Protein AF-A0A353D828-F1 (afdb_monomer_lite)

Radius of gyration: 22.11 Å; chains: 1; bounding box: 54×34×63 Å

Structure (mmCIF, N/CA/C/O backbone):
data_AF-A0A353D828-F1
#
_entry.id   AF-A0A353D828-F1
#
loop_
_atom_site.group_PDB
_atom_site.id
_atom_site.type_symbol
_atom_site.label_atom_id
_atom_site.label_alt_id
_atom_site.label_comp_id
_atom_site.label_asym_id
_atom_site.label_entity_id
_atom_site.label_seq_id
_atom_site.pdbx_PDB_ins_co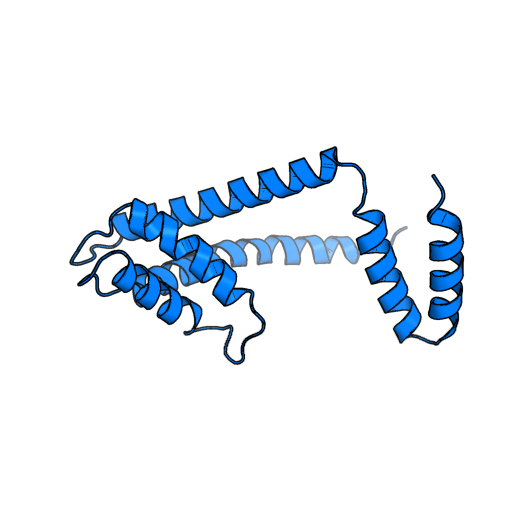de
_atom_site.Cartn_x
_atom_site.Cartn_y
_atom_site.Cartn_z
_atom_site.occupancy
_atom_site.B_iso_or_equiv
_atom_site.auth_seq_id
_atom_site.auth_comp_id
_atom_site.auth_asym_id
_atom_site.auth_atom_id
_atom_site.pdbx_PDB_model_num
ATOM 1 N N . CYS A 1 1 ? 0.506 -10.696 39.641 1.00 43.28 1 CYS A N 1
ATOM 2 C CA . CYS A 1 1 ? -0.553 -9.824 40.198 1.00 43.28 1 CYS A CA 1
ATOM 3 C C . CYS A 1 1 ? -0.012 -8.781 41.194 1.00 43.28 1 CYS A C 1
ATOM 5 O O . CYS A 1 1 ? -0.489 -8.739 42.314 1.00 43.28 1 CYS A O 1
ATOM 7 N N . LEU A 1 2 ? 0.942 -7.915 40.808 1.00 37.75 2 LEU A N 1
ATOM 8 C CA . LEU A 1 2 ? 1.528 -6.894 41.712 1.00 37.75 2 LEU A CA 1
ATOM 9 C C . LEU A 1 2 ? 1.714 -5.493 41.073 1.00 37.75 2 LEU A C 1
ATOM 11 O O . LEU A 1 2 ? 2.305 -4.613 41.682 1.00 37.75 2 LEU A O 1
ATOM 15 N N . GLY A 1 3 ? 1.195 -5.251 39.861 1.00 48.97 3 GLY A N 1
ATOM 16 C CA . GLY A 1 3 ? 1.378 -3.975 39.137 1.00 48.97 3 GLY A CA 1
ATOM 17 C C . GLY A 1 3 ? 0.168 -3.028 39.112 1.00 48.97 3 GLY A C 1
ATOM 18 O O . GLY A 1 3 ? 0.275 -1.917 38.602 1.00 48.97 3 GLY A O 1
ATOM 19 N N . GLY A 1 4 ? -0.991 -3.452 39.630 1.00 53.84 4 GLY A N 1
ATOM 20 C CA . GLY A 1 4 ? -2.261 -2.731 39.453 1.00 53.84 4 GLY A CA 1
ATOM 21 C C . GLY A 1 4 ? -2.428 -1.492 40.340 1.00 53.84 4 GLY A C 1
ATOM 22 O O . GLY A 1 4 ? -2.911 -0.462 39.875 1.00 53.84 4 GLY A O 1
ATOM 23 N N . GLU A 1 5 ? -1.997 -1.550 41.603 1.00 57.72 5 GLU A N 1
ATOM 24 C CA . GLU A 1 5 ? -2.235 -0.458 42.561 1.00 57.72 5 GLU A CA 1
ATOM 25 C C . GLU A 1 5 ? -1.371 0.784 42.304 1.00 57.72 5 GLU A C 1
ATOM 27 O O . GLU A 1 5 ? -1.865 1.910 42.411 1.00 57.72 5 GLU A O 1
ATOM 32 N N . ASN A 1 6 ? -0.105 0.610 41.914 1.00 59.84 6 ASN A N 1
ATOM 33 C CA . ASN A 1 6 ? 0.792 1.738 41.633 1.00 59.84 6 ASN A CA 1
ATOM 34 C C . ASN A 1 6 ? 0.398 2.481 40.349 1.00 59.84 6 ASN A C 1
ATOM 36 O O . ASN A 1 6 ? 0.438 3.713 40.315 1.00 59.84 6 ASN A O 1
ATOM 40 N N . ALA A 1 7 ? -0.073 1.755 39.330 1.00 59.50 7 ALA A N 1
ATOM 41 C CA . ALA A 1 7 ? -0.604 2.348 38.105 1.00 59.50 7 ALA A CA 1
ATOM 42 C C . ALA A 1 7 ? -1.864 3.187 38.383 1.00 59.50 7 ALA A C 1
ATOM 44 O O . ALA A 1 7 ? -1.998 4.305 37.885 1.00 59.50 7 ALA A O 1
ATOM 45 N N . GLN A 1 8 ? -2.759 2.701 39.249 1.00 61.88 8 GLN A N 1
ATOM 46 C CA . GLN A 1 8 ? -3.967 3.440 39.621 1.00 61.88 8 GLN A CA 1
ATOM 47 C C . GLN A 1 8 ? -3.680 4.705 40.441 1.00 61.88 8 GLN A C 1
ATOM 49 O O . GLN A 1 8 ? -4.393 5.700 40.284 1.00 61.88 8 GLN A O 1
ATOM 54 N N . ARG A 1 9 ? -2.649 4.703 41.299 1.00 66.62 9 ARG A N 1
ATOM 55 C CA . ARG A 1 9 ? -2.247 5.900 42.062 1.00 66.62 9 ARG A CA 1
ATOM 56 C C . ARG A 1 9 ? -1.633 6.977 41.163 1.00 66.62 9 ARG A C 1
ATOM 58 O O . ARG A 1 9 ? -1.953 8.152 41.337 1.00 66.62 9 ARG A O 1
ATOM 65 N N . LEU A 1 10 ? -0.823 6.587 40.177 1.00 61.91 10 LEU A N 1
ATOM 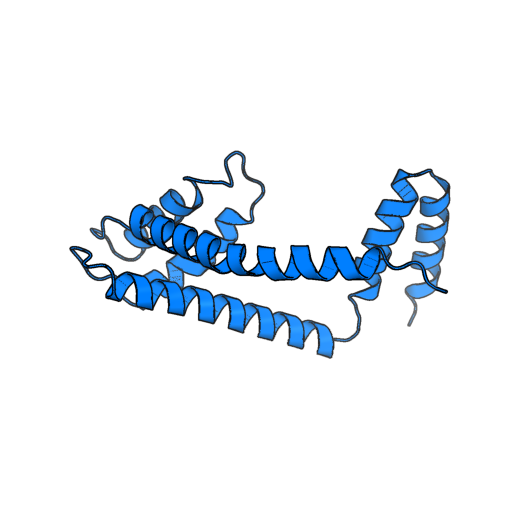66 C CA . LEU A 1 10 ? -0.250 7.502 39.180 1.00 61.91 10 LEU A CA 1
ATOM 67 C C . LEU A 1 10 ? -1.322 8.119 38.273 1.00 61.91 10 LEU A C 1
ATOM 69 O O . LEU A 1 10 ? -1.316 9.328 38.053 1.00 61.91 10 LEU A O 1
ATOM 73 N N . LEU A 1 11 ? -2.293 7.323 37.819 1.00 61.47 11 LEU A N 1
ATOM 74 C CA . LEU A 1 11 ? -3.405 7.821 37.003 1.00 61.47 11 LEU A CA 1
ATOM 75 C C . LEU A 1 11 ? -4.265 8.844 37.760 1.00 61.47 11 LEU A C 1
ATOM 77 O O . LEU A 1 11 ? -4.589 9.892 37.208 1.00 61.47 11 LEU A O 1
ATOM 81 N N . ARG A 1 12 ? -4.559 8.602 39.046 1.00 63.94 12 ARG A N 1
ATOM 82 C CA . ARG A 1 12 ? -5.305 9.564 39.879 1.00 63.94 12 ARG A CA 1
ATOM 83 C C . ARG A 1 12 ? -4.534 10.858 40.153 1.00 63.94 12 ARG A C 1
ATOM 85 O O . ARG A 1 12 ? -5.160 11.892 40.381 1.00 63.94 12 ARG A O 1
ATOM 92 N N . SER A 1 13 ? -3.198 10.824 40.157 1.00 64.94 13 SER A N 1
ATOM 93 C CA . SER A 1 13 ? -2.384 12.034 40.349 1.00 64.94 13 SER A CA 1
ATOM 94 C C . SER A 1 13 ? -2.317 12.889 39.075 1.00 64.94 13 SER A C 1
ATOM 96 O O . SER A 1 13 ? -2.339 14.117 39.163 1.00 64.94 13 SER A O 1
ATOM 98 N N . LEU A 1 14 ? -2.330 12.252 37.898 1.00 58.41 14 LEU A N 1
ATOM 99 C CA . LEU A 1 14 ? -2.363 12.920 36.592 1.00 58.41 14 LEU A CA 1
ATOM 100 C C . LEU A 1 14 ? -3.741 13.516 36.268 1.00 58.41 14 LEU A C 1
ATOM 102 O O . LEU A 1 14 ? -3.816 14.629 35.749 1.00 58.41 14 LEU A O 1
ATOM 106 N N . GLU A 1 15 ? -4.826 12.844 36.661 1.00 60.09 15 GLU A N 1
ATOM 107 C CA . GLU A 1 15 ? -6.213 13.314 36.493 1.00 60.09 15 GLU A CA 1
ATOM 108 C C . GLU A 1 15 ? -6.483 14.632 37.259 1.00 60.09 15 GLU A C 1
ATOM 110 O O . GLU A 1 15 ? -7.351 15.414 36.874 1.00 60.09 15 GLU A O 1
ATOM 115 N N . ARG A 1 16 ? -5.677 14.951 38.290 1.00 62.31 16 ARG A N 1
ATOM 116 C CA . ARG A 1 16 ? -5.743 16.222 39.042 1.00 62.31 16 ARG A CA 1
ATOM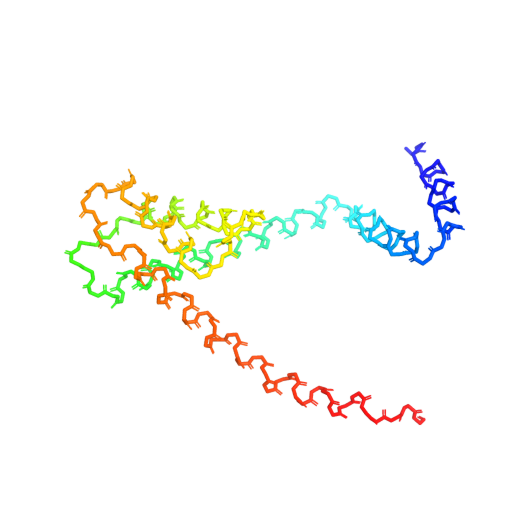 117 C C . ARG A 1 16 ? -5.083 17.426 38.352 1.00 62.31 16 ARG A C 1
ATOM 119 O O . ARG A 1 16 ? -5.284 18.542 38.822 1.00 62.31 16 ARG A O 1
ATOM 126 N N . ARG A 1 17 ? -4.302 17.259 37.274 1.00 58.69 17 ARG A N 1
ATOM 127 C CA . ARG A 1 17 ? -3.499 18.348 36.659 1.00 58.69 17 ARG A CA 1
ATOM 128 C C . ARG A 1 17 ? -4.170 19.096 35.489 1.00 58.69 17 ARG A C 1
ATOM 130 O O . ARG A 1 17 ? -3.492 19.737 34.692 1.00 58.69 17 ARG A O 1
ATOM 137 N N . GLY A 1 18 ? -5.502 19.097 35.418 1.00 62.44 18 GLY A N 1
ATOM 138 C CA . GLY A 1 18 ? -6.278 19.911 34.467 1.00 62.44 18 GLY A CA 1
ATOM 139 C C . GLY A 1 18 ? -6.723 19.159 33.207 1.00 62.44 18 GLY A C 1
ATOM 140 O O . GLY A 1 18 ? -6.482 17.962 33.074 1.00 62.44 18 GLY A O 1
ATOM 141 N N . LYS A 1 19 ? -7.386 19.864 32.274 1.00 59.75 19 LYS A N 1
ATOM 142 C CA . LYS A 1 19 ? -8.069 19.289 31.086 1.00 59.75 19 LYS A CA 1
ATOM 143 C C . LYS A 1 19 ? -7.192 18.343 30.243 1.00 59.75 19 LYS A C 1
ATOM 145 O O . LYS A 1 19 ? -7.689 17.370 29.689 1.00 59.75 19 LYS A O 1
ATOM 150 N N . TRP A 1 20 ? -5.881 18.581 30.200 1.00 57.84 20 TRP A N 1
ATOM 151 C CA . TRP A 1 20 ? -4.911 17.725 29.503 1.00 57.84 20 TRP A CA 1
ATOM 152 C C . TRP A 1 20 ? -4.649 16.385 30.207 1.00 57.84 20 TRP A C 1
ATOM 154 O O . TRP A 1 20 ? -4.408 15.378 29.545 1.00 57.84 20 TRP A O 1
ATOM 164 N N . GLY A 1 21 ? -4.738 16.345 31.540 1.00 59.97 21 GLY A N 1
ATOM 165 C CA . GLY A 1 21 ? -4.564 15.129 32.337 1.00 59.97 21 GLY A CA 1
ATOM 166 C C . GLY A 1 21 ? -5.727 14.146 32.196 1.00 59.97 21 GLY A C 1
ATOM 167 O O . GLY A 1 21 ? -5.515 12.939 32.268 1.00 59.97 21 GLY A O 1
ATOM 168 N N . GLN A 1 22 ? -6.936 14.648 31.922 1.00 63.22 22 GLN A N 1
ATOM 169 C CA . GLN A 1 22 ? -8.111 13.817 31.641 1.00 63.22 22 GLN A CA 1
ATOM 170 C C . GLN A 1 22 ? -7.990 13.112 30.284 1.00 63.22 22 GLN A C 1
ATOM 172 O O . GLN A 1 22 ? -8.159 11.899 30.228 1.00 63.22 22 GLN A O 1
ATOM 177 N N . HIS A 1 23 ? -7.582 13.820 29.224 1.00 61.31 23 HIS A N 1
ATOM 178 C CA . HIS A 1 23 ? -7.363 13.203 27.908 1.00 61.31 23 HIS A CA 1
ATOM 179 C C . HIS A 1 23 ? -6.192 12.213 27.900 1.00 61.31 23 HIS A C 1
ATOM 181 O O . HIS A 1 23 ? -6.305 11.128 27.335 1.00 61.31 23 HIS A O 1
ATOM 187 N N . LEU A 1 24 ? -5.083 12.533 28.577 1.00 62.00 24 LEU A N 1
ATOM 188 C CA . LEU A 1 24 ? -3.984 11.580 28.774 1.00 62.00 24 LEU A CA 1
ATOM 189 C C . LEU A 1 24 ? -4.430 10.365 29.596 1.00 62.00 24 LEU A C 1
ATOM 191 O O . LEU A 1 24 ? -4.043 9.243 29.280 1.00 62.00 24 LEU A O 1
ATOM 195 N N . GLY A 1 25 ? -5.270 10.575 30.613 1.00 57.44 25 GLY A N 1
ATOM 196 C CA . GLY A 1 25 ? -5.874 9.515 31.415 1.00 57.44 25 GLY A CA 1
ATOM 197 C C . GLY A 1 25 ? -6.809 8.611 30.612 1.00 57.44 25 GLY A C 1
ATOM 198 O O . GLY A 1 25 ? -6.771 7.400 30.803 1.00 57.44 25 GLY A O 1
ATOM 199 N N . GLU A 1 26 ? -7.596 9.157 29.684 1.00 65.75 26 GLU A N 1
ATOM 200 C CA . GLU A 1 26 ? -8.445 8.391 28.761 1.00 65.75 26 GLU A CA 1
ATOM 201 C C . GLU A 1 26 ? -7.627 7.608 27.734 1.00 65.75 26 GLU A C 1
ATOM 203 O O . GLU A 1 26 ? -7.904 6.432 27.524 1.00 65.75 26 GLU A O 1
ATOM 208 N N . ILE A 1 27 ? -6.579 8.201 27.154 1.00 67.50 27 ILE A N 1
ATOM 209 C CA . ILE A 1 27 ? -5.676 7.506 26.222 1.00 67.50 27 ILE A CA 1
ATOM 210 C C . ILE A 1 27 ? -4.930 6.379 26.944 1.00 67.50 27 ILE A C 1
ATOM 212 O O . ILE A 1 27 ? -4.847 5.268 26.429 1.00 67.50 27 ILE A O 1
ATOM 216 N N . LEU A 1 28 ? -4.438 6.626 28.161 1.00 60.88 28 LEU A N 1
ATOM 217 C CA . LEU A 1 28 ? -3.786 5.607 28.986 1.00 60.88 28 LEU A CA 1
ATOM 218 C C . LEU A 1 28 ? -4.766 4.540 29.476 1.00 60.88 28 LEU A C 1
ATOM 220 O O . LEU A 1 28 ? -4.381 3.380 29.544 1.00 60.88 28 LEU A O 1
ATOM 224 N N . ARG A 1 29 ? -6.023 4.882 29.789 1.00 59.12 29 ARG A N 1
ATOM 225 C CA . ARG A 1 29 ? -7.073 3.905 30.132 1.00 59.12 29 ARG A CA 1
ATOM 226 C C . ARG A 1 29 ? -7.532 3.110 28.910 1.00 59.12 29 ARG A C 1
ATOM 228 O O . ARG A 1 29 ? -7.803 1.928 29.065 1.00 59.12 29 ARG A O 1
ATOM 235 N N . ALA A 1 30 ? -7.562 3.693 27.714 1.00 61.53 30 ALA A N 1
ATOM 236 C CA . ALA A 1 30 ? -7.829 2.979 26.464 1.00 61.53 30 ALA A CA 1
ATOM 237 C C . ALA A 1 30 ? -6.657 2.057 26.087 1.00 61.53 30 ALA A C 1
ATOM 239 O O . ALA A 1 30 ? -6.871 0.903 25.725 1.00 61.53 30 ALA A O 1
ATOM 240 N N . ALA A 1 31 ? -5.417 2.518 26.265 1.00 57.03 31 ALA A N 1
ATOM 241 C CA . ALA A 1 31 ? -4.214 1.717 26.055 1.00 57.03 31 ALA A CA 1
ATOM 242 C C . ALA A 1 31 ? -4.071 0.594 27.100 1.00 57.03 31 ALA A C 1
ATOM 244 O O . ALA A 1 31 ? -3.742 -0.536 26.749 1.00 57.03 31 ALA A O 1
ATOM 245 N N . ALA A 1 32 ? -4.371 0.868 28.375 1.00 54.56 32 ALA A N 1
ATOM 246 C CA . ALA A 1 32 ? -4.341 -0.118 29.459 1.00 54.56 32 ALA A CA 1
ATOM 247 C C . ALA A 1 32 ? -5.554 -1.066 29.433 1.00 54.56 32 ALA A C 1
ATOM 249 O O . ALA A 1 32 ? -5.419 -2.243 29.756 1.00 54.56 32 ALA A O 1
ATOM 250 N N . GLY A 1 33 ? -6.724 -0.582 29.007 1.00 54.47 33 GLY A N 1
ATOM 251 C CA . GLY A 1 33 ? -7.930 -1.380 28.766 1.00 54.47 33 GLY A CA 1
ATOM 252 C C . GLY A 1 33 ? -7.826 -2.260 27.516 1.00 54.47 33 GLY A C 1
ATOM 253 O O . GLY A 1 33 ? -8.494 -3.286 27.434 1.00 54.47 33 GLY A O 1
ATOM 254 N N . GLY A 1 34 ? -6.933 -1.911 26.582 1.00 51.84 34 GLY A N 1
ATOM 255 C CA . GLY A 1 34 ? -6.560 -2.720 25.421 1.00 51.84 34 GLY A CA 1
ATOM 256 C C . GLY A 1 34 ? -5.684 -3.934 25.750 1.00 51.84 34 GLY A C 1
ATOM 257 O O . GLY A 1 34 ? -5.549 -4.828 24.916 1.00 51.84 34 GLY A O 1
ATOM 258 N N . VAL A 1 35 ? -5.162 -4.049 26.978 1.00 53.16 35 VAL A N 1
ATOM 259 C CA . VAL A 1 35 ? -4.467 -5.257 27.473 1.00 53.16 35 VAL A CA 1
ATOM 260 C C . VAL A 1 35 ? -5.491 -6.325 27.908 1.00 53.16 35 VAL A C 1
ATOM 262 O O . VAL A 1 35 ? -5.339 -7.031 28.903 1.00 53.16 35 VAL A O 1
ATOM 265 N N . GLY A 1 36 ? -6.587 -6.438 27.158 1.00 52.34 36 GLY A N 1
ATOM 266 C CA . GLY A 1 36 ? -7.640 -7.426 27.342 1.00 52.34 36 GLY A CA 1
ATOM 267 C C . GLY A 1 36 ? -7.247 -8.766 26.731 1.00 52.34 36 GLY A C 1
ATOM 268 O O . GLY A 1 36 ? -7.799 -9.162 25.716 1.00 52.34 36 GLY A O 1
ATOM 269 N N . GLY A 1 37 ? -6.297 -9.468 27.350 1.00 62.09 37 GLY A N 1
ATOM 270 C CA . GLY A 1 37 ? -5.982 -10.870 27.065 1.00 62.09 37 GLY A CA 1
ATOM 271 C C . GLY A 1 37 ? -5.254 -11.132 25.739 1.00 62.09 37 GLY A C 1
ATOM 272 O O . GLY A 1 37 ? -5.602 -10.624 24.677 1.00 62.09 37 GLY A O 1
ATOM 273 N N . LEU A 1 38 ? -4.274 -12.034 25.781 1.00 58.84 38 LEU A N 1
ATOM 274 C CA . LEU A 1 38 ? -3.511 -12.527 24.622 1.00 58.84 38 LEU A CA 1
ATOM 275 C C . LEU A 1 38 ? -4.407 -12.957 23.431 1.00 58.84 38 LEU A C 1
ATOM 277 O O . LEU A 1 38 ? -3.999 -12.874 22.273 1.00 58.84 38 LEU A O 1
ATOM 281 N N . ARG A 1 39 ? -5.656 -13.360 23.716 1.00 60.50 39 ARG A N 1
ATOM 282 C CA . ARG A 1 39 ? -6.714 -13.689 22.742 1.00 60.50 39 ARG A CA 1
ATOM 283 C C . ARG A 1 39 ? -7.229 -12.490 21.928 1.00 60.50 39 ARG A C 1
ATOM 285 O O . ARG A 1 39 ? -7.534 -12.657 20.755 1.00 60.50 39 ARG A O 1
ATOM 292 N N . SER A 1 40 ? -7.307 -11.292 22.510 1.00 70.94 40 SER A N 1
ATOM 293 C CA . SER A 1 40 ? -7.719 -10.085 21.776 1.00 70.94 40 SER A CA 1
ATOM 294 C C . SER A 1 40 ? -6.588 -9.574 20.877 1.00 70.94 40 SER A C 1
ATOM 296 O O . SER A 1 40 ? -6.811 -9.235 19.718 1.00 70.94 40 SER A O 1
ATOM 298 N N . MET A 1 41 ? -5.340 -9.629 21.360 1.00 77.75 41 MET A N 1
ATOM 299 C CA . MET A 1 41 ? -4.163 -9.224 20.576 1.00 77.75 41 MET A CA 1
ATOM 300 C C . MET A 1 41 ? -3.918 -10.135 19.366 1.00 77.75 41 MET A C 1
ATOM 302 O O . MET A 1 41 ? -3.588 -9.652 18.287 1.00 77.75 41 MET A O 1
ATOM 306 N N . THR A 1 42 ? -4.119 -11.446 19.524 1.00 79.50 42 THR A N 1
ATOM 307 C CA . THR A 1 42 ? -4.051 -12.402 18.404 1.00 79.50 42 THR A CA 1
ATOM 308 C C . THR A 1 42 ? -5.160 -12.155 17.383 1.00 79.50 42 THR A C 1
ATOM 310 O O . THR A 1 42 ? -4.884 -12.174 16.187 1.00 79.50 42 THR A O 1
ATOM 313 N N . GLY A 1 43 ? -6.380 -11.837 17.830 1.00 84.38 43 GLY A N 1
ATOM 314 C CA . GLY A 1 43 ? -7.475 -11.435 16.941 1.00 84.38 43 GLY A CA 1
ATOM 315 C C . GLY A 1 43 ? -7.156 -10.176 16.125 1.00 84.38 43 GLY A C 1
ATOM 316 O O . GLY A 1 43 ? -7.343 -10.169 14.910 1.00 84.38 43 GLY A O 1
ATOM 317 N N . LEU A 1 44 ? -6.608 -9.139 16.765 1.00 87.44 44 LEU A N 1
ATOM 318 C CA . LEU A 1 44 ? -6.192 -7.905 16.087 1.00 87.44 44 LEU A CA 1
ATOM 319 C C . LEU A 1 44 ? -5.048 -8.140 15.095 1.00 87.44 44 LEU A C 1
ATOM 321 O O . LEU A 1 44 ? -5.068 -7.585 13.999 1.00 87.44 44 LEU A O 1
ATOM 325 N N . LEU A 1 45 ? -4.075 -8.983 15.449 1.00 88.50 45 LEU A N 1
ATOM 326 C CA . LEU A 1 45 ? -2.978 -9.341 14.553 1.00 88.50 45 LEU A CA 1
ATOM 327 C C . LEU A 1 45 ? -3.486 -10.084 13.313 1.00 88.50 45 LEU A C 1
ATOM 329 O O . LEU A 1 45 ? -3.084 -9.759 12.200 1.00 88.50 45 LEU A O 1
ATOM 333 N N . LEU A 1 46 ? -4.396 -11.047 13.487 1.00 89.06 46 LEU A N 1
ATOM 334 C CA . LEU A 1 46 ? -5.015 -11.755 12.366 1.00 89.06 46 LEU A CA 1
ATOM 335 C C . LEU A 1 46 ? -5.805 -10.800 11.473 1.00 89.06 46 LEU A C 1
ATOM 337 O O . LEU A 1 46 ? -5.669 -10.859 10.254 1.00 89.06 46 LEU A O 1
ATOM 341 N N . LEU A 1 47 ? -6.577 -9.886 12.064 1.00 91.12 47 LEU A N 1
ATOM 342 C CA . LEU A 1 47 ? -7.301 -8.870 11.306 1.00 91.12 47 LEU A CA 1
ATOM 343 C C . LEU A 1 47 ? -6.343 -7.971 10.510 1.00 91.12 47 LEU A C 1
ATOM 345 O O . LEU A 1 47 ? -6.600 -7.694 9.341 1.00 91.12 47 LEU A O 1
ATOM 349 N N . ALA A 1 48 ? -5.217 -7.567 11.103 1.00 90.38 48 ALA A N 1
ATOM 350 C CA . ALA A 1 48 ? -4.189 -6.785 10.420 1.00 90.38 48 ALA A CA 1
ATOM 351 C C . ALA A 1 48 ? -3.534 -7.563 9.267 1.00 90.38 48 ALA A C 1
ATOM 353 O O . ALA A 1 48 ? -3.323 -7.002 8.195 1.00 90.38 48 ALA A O 1
ATOM 354 N N . LEU A 1 49 ? -3.264 -8.860 9.445 1.00 92.50 49 LEU A N 1
ATOM 355 C CA . LEU A 1 49 ? -2.732 -9.719 8.382 1.00 92.50 49 LEU A CA 1
ATOM 356 C C . LEU A 1 49 ? -3.729 -9.887 7.234 1.00 92.50 49 LEU A C 1
ATOM 358 O O . LEU A 1 49 ? -3.337 -9.793 6.074 1.00 92.50 49 LEU A O 1
ATOM 362 N N . VAL A 1 50 ? -5.013 -10.091 7.539 1.00 95.19 50 VAL A N 1
ATOM 363 C CA . VAL A 1 50 ? -6.082 -10.174 6.531 1.00 95.19 50 VAL A CA 1
ATOM 364 C C . VAL A 1 50 ? -6.208 -8.854 5.778 1.00 95.19 50 VAL A C 1
ATOM 366 O O . VAL A 1 50 ? -6.255 -8.855 4.548 1.00 95.19 50 VAL A O 1
ATOM 369 N N . GLN A 1 51 ? -6.186 -7.727 6.492 1.00 93.31 51 GLN A N 1
ATOM 370 C CA . GLN A 1 51 ? -6.192 -6.405 5.878 1.00 93.31 51 GLN A CA 1
ATOM 371 C C . GLN A 1 51 ? -4.990 -6.239 4.941 1.00 93.31 51 GLN A C 1
ATOM 373 O O . GLN A 1 51 ? -5.170 -5.873 3.780 1.00 93.31 51 GLN A O 1
ATOM 378 N N . GLN A 1 52 ? -3.784 -6.580 5.399 1.00 93.75 52 GLN A N 1
ATOM 379 C CA . GLN A 1 52 ? -2.569 -6.458 4.596 1.00 93.75 52 GLN A CA 1
ATOM 380 C C . GLN A 1 52 ? -2.589 -7.380 3.369 1.00 93.75 52 GLN A C 1
ATOM 382 O O . GLN A 1 52 ? -2.201 -6.964 2.279 1.00 93.75 52 GLN A O 1
ATOM 387 N N . ALA A 1 53 ? -3.090 -8.608 3.515 1.00 93.81 53 ALA A N 1
ATOM 388 C CA . ALA A 1 53 ? -3.243 -9.550 2.413 1.00 93.81 53 ALA A CA 1
ATOM 389 C C . ALA A 1 53 ? -4.261 -9.050 1.379 1.00 93.81 53 ALA A C 1
ATOM 391 O O . ALA A 1 53 ? -3.995 -9.101 0.180 1.00 93.81 53 ALA A O 1
ATOM 392 N N . SER A 1 54 ? -5.397 -8.510 1.832 1.00 94.19 54 SER A N 1
ATOM 393 C CA . SER A 1 54 ? -6.407 -7.924 0.944 1.00 94.19 54 SER A CA 1
ATOM 394 C C . SER A 1 54 ? -5.863 -6.712 0.178 1.00 94.19 54 SER A C 1
ATOM 396 O O . SER A 1 54 ? -6.134 -6.558 -1.011 1.00 94.19 54 SER A O 1
ATOM 398 N N . TYR A 1 55 ? -5.014 -5.912 0.827 1.00 92.00 55 TYR A N 1
ATOM 399 C CA . TYR A 1 55 ? -4.329 -4.771 0.230 1.00 92.00 55 TYR A CA 1
ATOM 400 C C . TYR A 1 55 ? -3.358 -5.197 -0.883 1.00 92.00 55 TYR A C 1
ATOM 402 O O . TYR A 1 55 ? -3.396 -4.653 -1.987 1.00 92.00 55 TYR A O 1
ATOM 410 N N . VAL A 1 56 ? -2.535 -6.224 -0.634 1.00 94.44 56 VAL A N 1
ATOM 411 C CA . VAL A 1 56 ? -1.640 -6.810 -1.649 1.00 94.44 56 VAL A CA 1
ATOM 412 C C . VAL A 1 56 ? -2.435 -7.406 -2.810 1.00 94.44 56 VAL A C 1
ATOM 414 O O . VAL A 1 56 ? -2.103 -7.162 -3.969 1.00 94.44 56 VAL A O 1
ATOM 417 N N . LEU A 1 57 ? -3.504 -8.150 -2.519 1.00 94.12 57 LEU A N 1
ATOM 418 C CA . LEU A 1 57 ? -4.352 -8.753 -3.544 1.00 94.12 57 LEU A CA 1
ATOM 419 C C . LEU A 1 57 ? -4.997 -7.690 -4.441 1.00 94.12 57 LEU A C 1
ATOM 421 O O . LEU A 1 57 ? -4.987 -7.832 -5.661 1.00 94.12 57 LEU A O 1
ATOM 425 N N . ALA A 1 58 ? -5.507 -6.603 -3.861 1.00 92.62 58 ALA A N 1
ATOM 426 C CA . ALA A 1 58 ? -6.080 -5.502 -4.626 1.00 92.62 58 ALA A CA 1
ATOM 427 C C . ALA A 1 58 ? -5.043 -4.842 -5.551 1.00 92.62 58 ALA A C 1
ATOM 429 O O . ALA A 1 58 ? -5.345 -4.577 -6.715 1.00 92.62 58 ALA A O 1
ATOM 430 N N . MET A 1 59 ? -3.810 -4.647 -5.071 1.00 92.19 59 MET A N 1
ATOM 431 C CA . MET A 1 59 ? -2.704 -4.138 -5.890 1.00 92.19 59 MET A CA 1
ATOM 432 C C . MET A 1 59 ? -2.325 -5.092 -7.029 1.00 92.19 59 MET A C 1
ATOM 434 O O . MET A 1 59 ? -2.084 -4.630 -8.141 1.00 92.19 59 MET A O 1
ATOM 438 N N . LEU A 1 60 ? -2.314 -6.409 -6.792 1.00 91.88 60 LEU A N 1
ATOM 439 C CA . LEU A 1 60 ? -2.078 -7.416 -7.836 1.00 91.88 60 LEU A CA 1
ATOM 440 C C . LEU A 1 60 ? -3.165 -7.383 -8.912 1.00 91.88 60 LEU A C 1
ATOM 442 O O . LEU A 1 60 ? -2.855 -7.318 -10.100 1.00 91.88 60 LEU A O 1
ATOM 446 N N . CYS A 1 61 ? -4.434 -7.381 -8.498 1.00 91.75 61 CYS A N 1
ATOM 447 C CA . CYS A 1 61 ? -5.565 -7.292 -9.416 1.00 91.75 61 CYS A CA 1
ATOM 448 C C . CYS A 1 61 ? -5.499 -6.013 -10.254 1.00 91.75 61 CYS A C 1
ATOM 450 O O . CYS A 1 61 ? -5.709 -6.060 -11.464 1.00 91.75 61 CYS A O 1
ATOM 452 N N . LEU A 1 62 ? -5.158 -4.879 -9.634 1.00 91.56 62 LEU A N 1
ATOM 453 C CA . LEU A 1 62 ? -5.015 -3.617 -10.349 1.00 91.56 62 LEU A CA 1
ATOM 454 C C . LEU A 1 62 ? -3.824 -3.642 -11.314 1.00 91.56 62 LEU A C 1
ATOM 456 O O . LEU A 1 62 ? -3.960 -3.193 -12.445 1.00 91.56 62 LEU A O 1
ATOM 460 N N . ALA A 1 63 ? -2.689 -4.217 -10.914 1.00 89.12 63 ALA A N 1
ATOM 461 C CA . ALA A 1 63 ? -1.522 -4.359 -11.781 1.00 89.12 63 ALA A CA 1
ATOM 462 C C . ALA A 1 63 ? -1.799 -5.244 -13.005 1.00 89.12 63 ALA A C 1
ATOM 464 O O . ALA A 1 63 ? -1.186 -5.050 -14.050 1.00 89.12 63 ALA A O 1
ATOM 465 N N . TRP A 1 64 ? -2.707 -6.216 -12.882 1.00 86.50 64 TRP A N 1
ATOM 466 C CA . TRP A 1 64 ? -3.158 -7.047 -13.999 1.00 86.50 64 TRP A CA 1
ATOM 467 C C . TRP A 1 64 ? -4.216 -6.368 -14.865 1.00 86.50 64 TRP A C 1
ATOM 469 O O . TRP A 1 64 ? -4.235 -6.588 -16.075 1.00 86.50 64 TRP A O 1
ATOM 479 N N . ALA A 1 65 ? -5.090 -5.564 -14.258 1.00 88.75 65 ALA A N 1
ATOM 480 C CA . ALA A 1 65 ? -6.108 -4.800 -14.969 1.00 88.75 65 ALA A CA 1
ATOM 481 C C . ALA A 1 65 ? -5.507 -3.615 -15.740 1.00 88.75 65 ALA A C 1
ATOM 483 O O . ALA A 1 65 ? -5.990 -3.259 -16.813 1.00 88.75 65 ALA A O 1
ATOM 484 N N . MET A 1 66 ? -4.447 -3.005 -15.209 1.00 85.44 66 MET A N 1
ATOM 485 C CA . MET A 1 66 ? -3.687 -1.972 -15.897 1.00 85.44 66 MET A CA 1
ATOM 486 C C . MET A 1 66 ? -2.761 -2.614 -16.932 1.00 85.44 66 MET A C 1
ATOM 488 O O . MET A 1 66 ? -1.948 -3.478 -16.610 1.00 85.44 66 MET A O 1
ATOM 492 N N . SER A 1 67 ? -2.838 -2.158 -18.182 1.00 70.62 67 SER A N 1
ATOM 493 C CA . SER A 1 67 ? -1.921 -2.558 -19.258 1.00 70.62 67 SER A CA 1
ATOM 494 C C . SER A 1 67 ? -0.536 -1.926 -19.074 1.00 70.62 67 SER A C 1
ATOM 496 O O . SER A 1 67 ? -0.113 -1.090 -19.871 1.00 70.62 67 SER A O 1
ATOM 498 N N . LEU A 1 68 ? 0.161 -2.283 -17.992 1.00 73.00 68 LEU A N 1
ATOM 499 C CA . LEU A 1 68 ? 1.527 -1.835 -17.741 1.00 73.00 68 LEU A CA 1
ATOM 500 C C . LEU A 1 68 ? 2.481 -2.431 -18.795 1.00 73.00 68 LEU A C 1
ATOM 502 O O . LEU A 1 68 ? 2.321 -3.599 -19.162 1.00 73.00 68 LEU A O 1
ATOM 506 N N . PRO A 1 69 ? 3.485 -1.663 -19.264 1.00 69.00 69 PRO A N 1
ATOM 507 C CA . PRO A 1 69 ? 4.418 -2.106 -20.305 1.00 69.00 69 PRO A CA 1
ATOM 508 C C . PRO A 1 69 ? 5.227 -3.338 -19.885 1.00 69.00 69 PRO A C 1
ATOM 510 O O . PRO A 1 69 ? 5.560 -4.176 -20.718 1.00 69.00 69 PRO A O 1
ATOM 513 N N . VAL A 1 70 ? 5.497 -3.478 -18.586 1.00 73.88 70 VAL A N 1
ATOM 514 C CA . VAL A 1 70 ? 6.084 -4.677 -17.989 1.00 73.88 70 VAL A CA 1
ATOM 515 C C . VAL A 1 70 ? 5.228 -5.070 -16.796 1.00 73.88 70 VAL A C 1
ATOM 517 O O . VAL A 1 70 ? 4.944 -4.246 -15.925 1.00 73.88 70 VAL A O 1
ATOM 520 N N . ARG A 1 71 ? 4.795 -6.334 -16.755 1.00 78.62 71 ARG A N 1
ATOM 521 C CA . ARG A 1 71 ? 3.984 -6.841 -15.647 1.00 78.62 71 ARG A CA 1
ATOM 522 C C . ARG A 1 71 ? 4.872 -7.098 -14.428 1.00 78.62 71 ARG A C 1
ATOM 524 O O . ARG A 1 71 ? 5.796 -7.906 -14.534 1.00 78.62 71 ARG A O 1
ATOM 531 N N . PRO A 1 72 ? 4.596 -6.467 -13.275 1.00 81.50 72 PRO A N 1
ATOM 532 C CA . PRO A 1 72 ? 5.330 -6.762 -12.054 1.00 81.50 72 PRO A CA 1
ATOM 533 C C . PRO A 1 72 ? 5.099 -8.209 -11.617 1.00 81.50 72 PRO A C 1
ATOM 535 O O . PRO A 1 72 ? 3.980 -8.726 -11.680 1.00 81.50 72 PRO A O 1
ATOM 538 N N . ALA A 1 73 ? 6.159 -8.855 -11.133 1.00 87.31 73 ALA A N 1
ATOM 539 C CA . ALA A 1 73 ? 6.044 -10.159 -10.501 1.00 87.31 73 ALA A CA 1
ATOM 540 C C . ALA A 1 73 ? 5.203 -10.054 -9.217 1.00 87.31 73 ALA A C 1
ATOM 542 O O . ALA A 1 73 ? 5.234 -9.049 -8.504 1.00 87.31 73 ALA A O 1
ATOM 543 N N . ALA A 1 74 ? 4.483 -11.119 -8.863 1.00 89.19 74 ALA A N 1
ATOM 544 C CA . ALA A 1 74 ? 3.676 -11.103 -7.642 1.00 89.19 74 ALA A CA 1
ATOM 545 C C . ALA A 1 74 ? 4.530 -10.858 -6.382 1.00 89.19 74 ALA A C 1
ATOM 547 O O . ALA A 1 74 ? 4.110 -10.148 -5.472 1.00 89.19 74 ALA A O 1
ATOM 548 N N . ALA A 1 75 ? 5.762 -11.379 -6.371 1.00 90.88 75 ALA A N 1
ATOM 549 C CA . ALA A 1 75 ? 6.716 -11.196 -5.282 1.00 90.88 75 ALA A CA 1
ATOM 550 C C . ALA A 1 75 ? 7.134 -9.728 -5.087 1.00 90.88 75 ALA A C 1
ATOM 552 O O . ALA A 1 75 ? 7.249 -9.275 -3.950 1.00 90.88 75 ALA A O 1
ATOM 553 N N . SER A 1 76 ? 7.317 -8.964 -6.172 1.00 91.38 76 SER A N 1
ATOM 554 C CA . SER A 1 76 ? 7.709 -7.554 -6.068 1.00 91.38 76 SER A CA 1
ATOM 555 C C . SER A 1 76 ? 6.574 -6.698 -5.505 1.00 91.38 76 SER A C 1
ATOM 557 O O . SER A 1 76 ? 6.825 -5.831 -4.674 1.00 91.38 76 SER A O 1
ATOM 559 N N . ILE A 1 77 ? 5.320 -6.986 -5.875 1.00 92.00 77 ILE A N 1
ATOM 560 C CA . ILE A 1 77 ? 4.148 -6.326 -5.275 1.00 92.00 77 ILE A CA 1
ATOM 561 C C . ILE A 1 77 ? 3.993 -6.728 -3.805 1.00 92.00 77 ILE A C 1
ATOM 563 O O . ILE A 1 77 ? 3.799 -5.862 -2.955 1.00 92.00 77 ILE A O 1
ATOM 567 N N . PHE A 1 78 ? 4.144 -8.016 -3.482 1.00 93.31 78 PHE A N 1
ATOM 568 C CA . PHE A 1 78 ? 4.063 -8.507 -2.103 1.00 93.31 78 PHE A CA 1
ATOM 569 C C . PHE A 1 78 ? 5.081 -7.829 -1.174 1.00 93.31 78 PHE A C 1
ATOM 571 O O . PHE A 1 78 ? 4.769 -7.582 -0.013 1.00 93.31 78 PHE A O 1
ATOM 578 N N . LEU A 1 79 ? 6.271 -7.494 -1.681 1.00 92.25 79 LEU A N 1
ATOM 579 C CA . LEU A 1 79 ? 7.299 -6.779 -0.927 1.00 92.25 79 LEU A CA 1
ATOM 580 C C . LEU A 1 79 ? 7.032 -5.267 -0.861 1.00 92.25 79 LEU A C 1
ATOM 582 O O . LEU A 1 79 ? 7.073 -4.682 0.221 1.00 92.25 79 LEU A O 1
ATOM 586 N N . ALA A 1 80 ? 6.745 -4.630 -1.999 1.00 92.81 80 ALA A N 1
ATOM 587 C CA . ALA A 1 80 ? 6.604 -3.178 -2.079 1.00 92.81 80 ALA A CA 1
ATOM 588 C C . ALA A 1 80 ? 5.370 -2.668 -1.319 1.00 92.81 80 ALA A C 1
ATOM 590 O O . ALA A 1 80 ? 5.459 -1.713 -0.554 1.00 92.81 80 ALA A O 1
ATOM 591 N N . THR A 1 81 ? 4.224 -3.332 -1.467 1.00 92.69 81 THR A N 1
ATOM 592 C CA . THR A 1 81 ? 2.939 -2.891 -0.910 1.00 92.69 81 THR A CA 1
ATOM 593 C C . THR A 1 81 ? 2.933 -2.684 0.622 1.00 92.69 81 THR A C 1
ATOM 595 O O . THR A 1 81 ? 2.525 -1.603 1.059 1.00 92.69 81 THR A O 1
ATOM 598 N N . PRO A 1 82 ? 3.359 -3.643 1.472 1.00 92.94 82 PRO A N 1
ATOM 599 C CA . PRO A 1 82 ? 3.417 -3.438 2.923 1.00 92.94 82 PRO A CA 1
ATOM 600 C C . PRO A 1 82 ? 4.455 -2.407 3.352 1.00 92.94 82 PRO A C 1
ATOM 602 O O . PRO A 1 82 ? 4.189 -1.627 4.264 1.00 92.94 82 PRO A O 1
ATOM 605 N N . LEU A 1 83 ? 5.607 -2.350 2.684 1.00 92.19 83 LEU A N 1
ATOM 606 C CA . LEU A 1 83 ? 6.635 -1.357 2.993 1.00 92.19 83 LEU A CA 1
ATOM 607 C C . LEU A 1 83 ? 6.161 0.062 2.665 1.00 92.19 83 LEU A C 1
ATOM 609 O O . LEU A 1 83 ? 6.349 0.967 3.476 1.00 92.19 83 LEU A O 1
ATOM 613 N N . THR A 1 84 ? 5.466 0.258 1.543 1.00 91.88 84 THR A N 1
ATOM 614 C CA . THR A 1 84 ? 4.836 1.545 1.224 1.00 91.88 84 THR A CA 1
ATOM 615 C C . THR A 1 84 ? 3.789 1.938 2.262 1.00 91.88 84 THR A C 1
ATOM 617 O O . THR A 1 84 ? 3.735 3.103 2.647 1.00 91.88 84 THR A O 1
ATOM 620 N N . PHE A 1 85 ? 2.977 0.994 2.751 1.00 89.31 85 PHE A N 1
ATOM 621 C CA . PHE A 1 85 ? 2.025 1.283 3.827 1.00 89.31 85 PHE A CA 1
ATOM 622 C C . PHE A 1 85 ? 2.739 1.776 5.092 1.00 89.31 85 PHE A C 1
ATOM 624 O O . PHE A 1 85 ? 2.351 2.802 5.645 1.00 89.31 85 PHE A O 1
ATOM 631 N N . VAL A 1 86 ? 3.816 1.103 5.512 1.00 88.69 86 VAL A N 1
ATOM 632 C CA . VAL A 1 86 ? 4.624 1.531 6.666 1.00 88.69 86 VAL A CA 1
ATOM 633 C C . VAL A 1 86 ? 5.162 2.947 6.461 1.00 88.69 86 VAL A C 1
ATOM 635 O O . VAL A 1 86 ? 5.017 3.784 7.349 1.00 88.69 86 VAL A O 1
ATOM 638 N N . LEU A 1 87 ? 5.712 3.247 5.281 1.00 86.94 87 LEU A N 1
ATOM 639 C CA . LEU A 1 87 ? 6.216 4.583 4.946 1.00 86.94 87 LEU A CA 1
ATOM 640 C C . LEU A 1 87 ? 5.120 5.657 4.985 1.00 86.94 87 LEU A C 1
ATOM 642 O O . LEU A 1 87 ? 5.381 6.768 5.436 1.00 86.94 87 LEU A O 1
ATOM 646 N N . GLY A 1 88 ? 3.898 5.317 4.575 1.00 82.69 88 GLY A N 1
ATOM 647 C CA . GLY A 1 88 ? 2.752 6.224 4.614 1.00 82.69 88 GLY A CA 1
ATOM 648 C C . GLY A 1 88 ? 2.164 6.465 6.005 1.00 82.69 88 GLY A C 1
ATOM 649 O O . GLY A 1 88 ? 1.458 7.453 6.194 1.00 82.69 88 GLY A O 1
ATOM 650 N N . VAL A 1 89 ? 2.437 5.584 6.972 1.00 83.50 89 VAL A N 1
ATOM 651 C CA . VAL A 1 89 ? 2.009 5.733 8.375 1.00 83.50 89 VAL A CA 1
ATOM 652 C C . VAL A 1 89 ? 3.029 6.520 9.198 1.00 83.50 89 VAL A C 1
ATOM 654 O O . VAL A 1 89 ? 2.672 7.120 10.214 1.00 83.50 89 VAL A O 1
ATOM 657 N N . LEU A 1 90 ? 4.298 6.543 8.780 1.00 81.81 90 LEU A N 1
ATOM 658 C CA . LEU A 1 90 ? 5.311 7.337 9.463 1.00 81.81 90 LEU A CA 1
ATOM 659 C C . LEU A 1 90 ? 4.950 8.832 9.381 1.00 81.81 90 LEU A C 1
ATOM 661 O O . LEU A 1 90 ? 4.624 9.321 8.298 1.00 81.81 90 LEU A O 1
ATOM 665 N N . PRO A 1 91 ? 5.041 9.588 10.492 1.00 73.06 91 PRO A N 1
ATOM 666 C CA . PRO A 1 91 ? 4.751 11.019 10.524 1.00 73.06 91 PRO A CA 1
ATOM 667 C C . PRO A 1 91 ? 5.915 11.819 9.919 1.00 73.06 91 PRO A C 1
ATOM 669 O O . PRO A 1 91 ? 6.545 12.645 10.579 1.00 73.06 91 PRO A O 1
ATOM 672 N N . LEU A 1 92 ? 6.243 11.530 8.661 1.00 70.75 92 LEU A N 1
ATOM 673 C CA . LEU A 1 92 ? 7.254 12.242 7.897 1.00 70.75 92 LEU A CA 1
ATOM 674 C C . LEU A 1 92 ? 6.619 13.487 7.259 1.00 70.75 92 LEU A C 1
ATOM 676 O O . LEU A 1 92 ? 5.478 13.421 6.788 1.00 70.75 92 LEU A O 1
ATOM 680 N N . PRO A 1 93 ? 7.324 14.632 7.218 1.00 57.75 93 PRO A N 1
ATOM 681 C CA . PRO A 1 93 ? 6.846 15.800 6.495 1.00 57.75 93 PRO A CA 1
ATOM 682 C C . PRO A 1 93 ? 6.601 15.422 5.029 1.00 57.75 93 PRO A C 1
ATOM 684 O O . PRO A 1 93 ? 7.508 14.964 4.340 1.00 57.75 93 PRO A O 1
ATOM 687 N N . GLY A 1 94 ? 5.354 15.570 4.574 1.00 60.69 94 GLY A N 1
ATOM 688 C CA . GLY A 1 94 ? 4.922 15.148 3.240 1.00 60.69 94 GLY A CA 1
ATOM 689 C C . GLY A 1 94 ? 4.220 13.786 3.171 1.00 60.69 94 GLY A C 1
ATOM 690 O O . GLY A 1 94 ? 3.819 13.411 2.074 1.00 60.69 94 GLY A O 1
ATOM 691 N N . ALA A 1 95 ? 4.013 13.069 4.286 1.00 57.47 95 ALA A N 1
ATOM 692 C CA . ALA A 1 95 ? 3.192 11.851 4.345 1.00 57.47 95 ALA A CA 1
ATOM 693 C C . ALA A 1 95 ? 1.753 12.146 3.864 1.00 57.47 95 ALA A C 1
ATOM 695 O O . ALA A 1 95 ? 0.874 12.564 4.616 1.00 57.47 95 ALA A O 1
ATOM 696 N N . GLY A 1 96 ? 1.545 12.020 2.555 1.00 67.06 96 GLY A N 1
ATOM 697 C CA . GLY A 1 96 ? 0.416 12.592 1.835 1.00 67.06 96 GLY A CA 1
ATOM 698 C C . GLY A 1 96 ? 0.354 12.105 0.387 1.00 67.06 96 GLY A C 1
ATOM 699 O O . GLY A 1 96 ? 0.829 11.019 0.051 1.00 67.06 96 GLY A O 1
ATOM 700 N N . LEU A 1 97 ? -0.312 12.869 -0.479 1.00 71.44 97 LEU A N 1
ATOM 701 C CA . LEU A 1 97 ? -0.323 12.613 -1.924 1.00 71.44 97 LEU A CA 1
ATOM 702 C C . LEU A 1 97 ? 1.087 12.832 -2.495 1.00 71.44 97 LEU A C 1
ATOM 704 O O . LEU A 1 97 ? 1.687 13.875 -2.258 1.00 71.44 97 LEU A O 1
ATOM 708 N N . GLY A 1 98 ? 1.616 11.851 -3.221 1.00 81.75 98 GLY A N 1
ATOM 709 C CA . GLY A 1 98 ? 2.927 11.877 -3.875 1.00 81.75 98 GLY A CA 1
ATOM 710 C C . GLY A 1 98 ? 3.994 11.022 -3.181 1.00 81.75 98 GLY A C 1
ATOM 711 O O . GLY A 1 98 ? 4.757 10.343 -3.864 1.00 81.75 98 GLY A O 1
ATOM 712 N N . VAL A 1 99 ? 4.049 11.006 -1.842 1.00 88.00 99 VAL A N 1
ATOM 713 C CA . VAL A 1 99 ? 5.097 10.265 -1.107 1.00 88.00 99 VAL A CA 1
ATOM 714 C C . VAL A 1 99 ? 4.899 8.759 -1.187 1.00 88.00 99 VAL A C 1
ATOM 716 O O . VAL A 1 99 ? 5.857 8.033 -1.433 1.00 88.00 99 VAL A O 1
ATOM 719 N N . ASN A 1 100 ? 3.669 8.277 -1.023 1.00 89.75 100 ASN A N 1
ATOM 720 C CA . ASN A 1 100 ? 3.411 6.840 -1.087 1.00 89.75 100 ASN A CA 1
ATOM 721 C C . ASN A 1 100 ? 3.589 6.306 -2.513 1.00 89.75 100 ASN A C 1
ATOM 723 O O . ASN A 1 100 ? 4.064 5.194 -2.709 1.00 89.75 100 ASN A O 1
ATOM 727 N N . GLU A 1 101 ? 3.242 7.119 -3.505 1.00 91.31 101 GLU A N 1
ATOM 728 C CA . GLU A 1 101 ? 3.404 6.838 -4.923 1.00 91.31 101 GLU A CA 1
ATOM 729 C C . GLU A 1 101 ? 4.892 6.741 -5.281 1.00 91.31 101 GLU A C 1
ATOM 731 O O . GLU A 1 101 ? 5.313 5.744 -5.864 1.00 91.31 101 GLU A O 1
ATOM 736 N N . ALA A 1 102 ? 5.700 7.718 -4.858 1.00 90.44 102 ALA A N 1
ATOM 737 C CA . ALA A 1 102 ? 7.149 7.697 -5.047 1.00 90.44 102 ALA A CA 1
ATOM 738 C C . ALA A 1 102 ? 7.817 6.541 -4.286 1.00 90.44 102 ALA A C 1
ATOM 740 O O . ALA A 1 102 ? 8.697 5.870 -4.819 1.00 90.44 102 ALA A O 1
ATOM 741 N N . ALA A 1 103 ? 7.377 6.267 -3.055 1.00 91.56 103 ALA A N 1
ATOM 742 C CA . ALA A 1 103 ? 7.881 5.156 -2.258 1.00 91.56 103 ALA A CA 1
ATOM 743 C C . ALA A 1 103 ? 7.572 3.802 -2.905 1.00 91.56 103 ALA A C 1
ATOM 745 O O . ALA A 1 103 ? 8.436 2.929 -2.949 1.00 91.56 103 ALA A O 1
ATOM 746 N N . PHE A 1 104 ? 6.352 3.619 -3.414 1.00 92.50 104 PHE A N 1
ATOM 747 C CA . PHE A 1 104 ? 5.977 2.396 -4.112 1.00 92.50 104 PHE A CA 1
ATOM 748 C C . PHE A 1 104 ? 6.764 2.226 -5.412 1.00 92.50 104 PHE A C 1
ATOM 750 O O . PHE A 1 104 ? 7.275 1.140 -5.661 1.00 92.50 104 PHE A O 1
ATOM 757 N N . ASP A 1 105 ? 6.916 3.288 -6.206 1.00 92.06 105 ASP A N 1
ATOM 758 C CA . ASP A 1 105 ? 7.721 3.271 -7.433 1.00 92.06 105 ASP A CA 1
ATOM 759 C C . ASP A 1 105 ? 9.185 2.903 -7.157 1.00 92.06 105 ASP A C 1
ATOM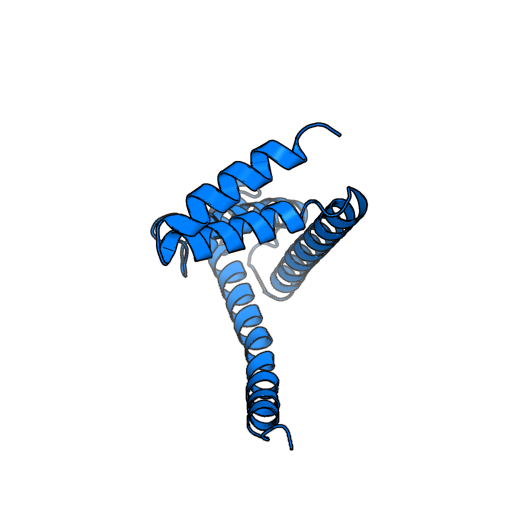 761 O O . ASP A 1 105 ? 9.748 2.029 -7.818 1.00 92.06 105 ASP A O 1
ATOM 765 N N . PHE A 1 106 ? 9.770 3.488 -6.109 1.00 91.50 106 PHE A N 1
ATOM 766 C CA . PHE A 1 106 ? 11.126 3.181 -5.664 1.00 91.50 106 PHE A CA 1
ATOM 767 C C . PHE A 1 106 ? 11.275 1.719 -5.221 1.00 91.50 106 PHE A C 1
ATOM 769 O O . PHE A 1 106 ? 12.176 1.023 -5.686 1.00 91.50 106 PHE A O 1
ATOM 776 N N . LEU A 1 107 ? 10.382 1.227 -4.357 1.00 92.31 107 LEU A N 1
ATOM 777 C CA . LEU A 1 107 ? 10.420 -0.153 -3.860 1.00 92.31 107 LEU A CA 1
ATOM 778 C C . LEU A 1 107 ? 10.188 -1.176 -4.974 1.00 92.31 107 LEU A C 1
ATOM 780 O O . LEU A 1 107 ? 10.811 -2.238 -4.981 1.00 92.31 107 LEU A O 1
ATOM 784 N N . LEU A 1 108 ? 9.314 -0.857 -5.926 1.00 90.44 108 LEU A N 1
ATOM 785 C CA . LEU A 1 108 ? 9.029 -1.714 -7.067 1.00 90.44 108 LEU A CA 1
ATOM 786 C C . LEU A 1 108 ? 10.216 -1.769 -8.033 1.00 90.44 108 LEU A C 1
ATOM 788 O O . LEU A 1 108 ? 10.592 -2.858 -8.455 1.00 90.44 108 LEU A O 1
ATOM 792 N N . THR A 1 109 ? 10.850 -0.626 -8.303 1.00 90.19 109 THR A N 1
ATOM 793 C CA . THR A 1 109 ? 12.081 -0.542 -9.106 1.00 90.19 109 THR A CA 1
ATOM 794 C C . THR A 1 109 ? 13.236 -1.289 -8.440 1.00 90.19 109 THR A C 1
ATOM 796 O O . THR A 1 109 ? 14.015 -1.957 -9.116 1.00 90.19 109 THR A O 1
ATOM 799 N N . LEU A 1 110 ? 13.335 -1.220 -7.108 1.00 89.94 110 LEU A N 1
ATOM 800 C CA . LEU A 1 110 ? 14.339 -1.949 -6.335 1.00 89.94 110 LEU A CA 1
ATOM 801 C C . LEU A 1 110 ? 14.123 -3.468 -6.406 1.00 89.94 110 LEU A C 1
ATOM 803 O O . LEU A 1 110 ? 15.084 -4.224 -6.523 1.00 89.94 110 LEU A O 1
ATOM 807 N N . ALA A 1 111 ? 12.868 -3.918 -6.340 1.00 87.19 111 ALA A N 1
ATOM 808 C CA . ALA A 1 111 ? 12.517 -5.334 -6.417 1.00 87.19 111 ALA A CA 1
ATOM 809 C C . ALA A 1 111 ? 12.559 -5.895 -7.852 1.00 87.19 111 ALA A C 1
ATOM 811 O O . ALA A 1 111 ? 12.784 -7.090 -8.036 1.00 87.19 111 ALA A O 1
ATOM 812 N N . ALA A 1 112 ? 12.324 -5.054 -8.860 1.00 83.69 112 ALA A N 1
ATOM 813 C CA . ALA A 1 112 ? 12.307 -5.410 -10.273 1.00 83.69 112 ALA A CA 1
ATOM 814 C C . ALA A 1 112 ? 12.873 -4.249 -11.121 1.00 83.69 112 ALA A C 1
ATOM 816 O O . ALA A 1 112 ? 12.123 -3.359 -11.538 1.00 83.69 112 ALA A O 1
ATOM 817 N N . PRO A 1 113 ? 14.191 -4.249 -11.401 1.00 79.56 113 PRO A N 1
ATOM 818 C CA . PRO A 1 113 ? 14.831 -3.194 -12.181 1.00 79.56 113 PRO A CA 1
ATOM 819 C C . PRO A 1 113 ? 14.213 -3.059 -13.578 1.00 79.56 113 PRO A C 1
ATOM 821 O O . PRO A 1 113 ? 14.042 -4.048 -14.288 1.00 79.56 113 PRO A O 1
ATOM 824 N N . GLY A 1 114 ? 13.895 -1.827 -13.981 1.00 72.62 114 GLY A N 1
ATOM 825 C CA . GLY A 1 114 ? 13.303 -1.523 -15.292 1.00 72.62 114 GLY A CA 1
ATOM 826 C C . GLY A 1 114 ? 11.773 -1.480 -15.317 1.00 72.62 114 GLY A C 1
ATOM 827 O O . GLY A 1 114 ? 11.191 -1.217 -16.370 1.00 72.62 114 GLY A O 1
ATOM 828 N N . LEU A 1 115 ? 11.109 -1.695 -14.179 1.00 76.69 115 LEU A N 1
ATOM 829 C CA . LEU A 1 115 ? 9.661 -1.574 -14.086 1.00 76.69 115 LEU A CA 1
ATOM 830 C C . LEU A 1 115 ? 9.244 -0.117 -13.825 1.00 76.69 115 LEU A C 1
ATOM 832 O O . LEU A 1 115 ? 9.300 0.362 -12.698 1.00 76.69 115 LEU A O 1
ATOM 836 N N . ALA A 1 116 ? 8.819 0.588 -14.873 1.00 75.19 116 ALA A N 1
ATOM 837 C CA . ALA A 1 116 ? 8.305 1.953 -14.763 1.00 75.19 116 ALA A CA 1
ATOM 838 C C . ALA A 1 116 ? 6.783 1.967 -14.517 1.00 75.19 116 ALA A C 1
ATOM 840 O O . ALA A 1 116 ? 6.044 1.197 -15.135 1.00 75.19 116 ALA A O 1
ATOM 841 N N . GLY A 1 117 ? 6.306 2.879 -13.660 1.00 83.50 117 GLY A N 1
ATOM 842 C CA . GLY A 1 117 ? 4.871 3.137 -13.461 1.00 83.50 117 GLY A CA 1
ATOM 843 C C . GLY A 1 117 ? 4.287 2.646 -12.133 1.00 83.50 117 GLY A C 1
ATOM 844 O O . GLY A 1 117 ? 3.062 2.595 -11.990 1.00 83.50 117 GLY A O 1
ATOM 845 N N . GLY A 1 118 ? 5.126 2.323 -11.145 1.00 88.19 118 GLY A N 1
ATOM 846 C CA . GLY A 1 118 ? 4.670 1.997 -9.794 1.00 88.19 118 GLY A CA 1
ATOM 847 C C . GLY A 1 118 ? 3.917 3.165 -9.153 1.00 88.19 118 G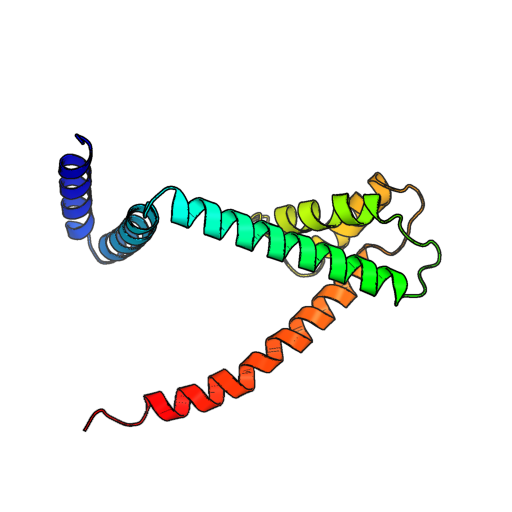LY A C 1
ATOM 848 O O . GLY A 1 118 ? 2.860 2.958 -8.554 1.00 88.19 118 GLY A O 1
ATOM 849 N N . ALA A 1 119 ? 4.384 4.400 -9.365 1.00 90.62 119 ALA A N 1
ATOM 850 C CA . ALA A 1 119 ? 3.707 5.599 -8.868 1.00 90.62 119 ALA A CA 1
ATOM 851 C C . ALA A 1 119 ? 2.263 5.704 -9.387 1.00 90.62 119 ALA A C 1
ATOM 853 O O . ALA A 1 119 ? 1.334 5.940 -8.613 1.00 90.62 119 ALA A O 1
ATOM 854 N N . SER A 1 120 ? 2.056 5.477 -10.688 1.00 89.94 120 SER A N 1
ATOM 855 C CA . SER A 1 120 ? 0.730 5.505 -11.311 1.00 89.94 120 SER A CA 1
ATOM 856 C C . SER A 1 120 ? -0.165 4.388 -10.787 1.00 89.94 120 SER A C 1
ATOM 858 O O . SER A 1 120 ? -1.316 4.649 -10.447 1.00 89.94 120 SER A O 1
ATOM 860 N N . LEU A 1 121 ? 0.359 3.164 -10.667 1.00 90.44 121 LEU A N 1
ATOM 861 C CA . LEU A 1 121 ? -0.386 2.030 -10.119 1.00 90.44 121 LEU A CA 1
ATOM 862 C C . LEU A 1 121 ? -0.897 2.331 -8.702 1.00 90.44 121 LEU A C 1
ATOM 864 O O . LEU A 1 121 ? -2.081 2.154 -8.413 1.00 90.44 121 LEU A O 1
ATOM 868 N N . TYR A 1 122 ? -0.021 2.842 -7.834 1.00 91.56 122 TYR A N 1
ATOM 869 C CA . TYR A 1 122 ? -0.388 3.187 -6.463 1.00 91.56 122 TYR A CA 1
ATOM 870 C C . TYR A 1 122 ? -1.384 4.355 -6.404 1.00 91.56 122 TYR A C 1
ATOM 872 O O . TYR A 1 122 ? -2.324 4.336 -5.606 1.00 91.56 122 TYR A O 1
ATOM 880 N N . LEU A 1 123 ? -1.231 5.354 -7.278 1.00 91.44 123 LEU A N 1
ATOM 881 C CA . LEU A 1 123 ? -2.161 6.478 -7.379 1.00 91.44 123 LEU A CA 1
ATOM 882 C C . LEU A 1 123 ? -3.569 6.020 -7.792 1.00 91.44 123 LEU A C 1
ATOM 884 O O . LEU A 1 123 ? -4.551 6.416 -7.162 1.00 91.44 123 LEU A O 1
ATOM 888 N N . PHE A 1 124 ? -3.682 5.159 -8.810 1.00 91.94 124 PHE A N 1
ATOM 889 C CA . PHE A 1 124 ? -4.965 4.590 -9.240 1.00 91.94 124 PHE A CA 1
ATOM 890 C C . PHE A 1 124 ? -5.619 3.770 -8.133 1.00 91.94 124 PHE A C 1
ATOM 892 O O . PHE A 1 124 ? -6.818 3.900 -7.882 1.00 91.94 124 PHE A O 1
ATOM 899 N N . PHE A 1 125 ? -4.821 2.971 -7.431 1.00 91.56 125 PHE A N 1
ATOM 900 C CA . PHE A 1 125 ? -5.293 2.212 -6.288 1.00 91.56 125 PHE A CA 1
ATOM 901 C C . PHE A 1 125 ? -5.878 3.127 -5.199 1.00 91.56 125 PHE A C 1
ATOM 903 O O . PHE A 1 125 ? -6.988 2.891 -4.715 1.00 91.56 125 PHE A O 1
ATOM 910 N N . ARG A 1 126 ? -5.191 4.225 -4.855 1.00 89.88 126 ARG A N 1
ATOM 911 C CA . ARG A 1 126 ? -5.713 5.217 -3.902 1.00 89.88 126 ARG A CA 1
ATOM 912 C C . ARG A 1 126 ? -6.978 5.900 -4.401 1.00 89.88 126 ARG A C 1
ATOM 914 O O . ARG A 1 126 ? -7.893 6.099 -3.607 1.00 89.88 126 ARG A O 1
ATOM 921 N N . ALA A 1 127 ? -7.043 6.259 -5.682 1.00 90.31 127 ALA A N 1
ATOM 922 C CA . ALA A 1 127 ? -8.241 6.853 -6.269 1.00 90.31 127 ALA A CA 1
ATOM 923 C C . ALA A 1 127 ? -9.449 5.917 -6.108 1.00 90.31 127 ALA A C 1
ATOM 925 O O . ALA A 1 127 ? -10.524 6.360 -5.702 1.00 90.31 127 ALA A O 1
ATOM 926 N N . TRP A 1 128 ? -9.246 4.614 -6.323 1.00 90.50 128 TRP A N 1
ATOM 927 C CA . TRP A 1 128 ? -10.273 3.600 -6.108 1.00 90.50 128 TRP A CA 1
ATOM 928 C C . TRP A 1 128 ? -10.665 3.466 -4.636 1.00 90.50 128 TRP A C 1
ATOM 930 O O . TRP A 1 128 ? -11.851 3.462 -4.313 1.00 90.50 128 TRP A O 1
ATOM 940 N N . LEU A 1 129 ? -9.690 3.430 -3.722 1.00 89.25 129 LEU A N 1
ATOM 941 C CA . LEU A 1 129 ? -9.969 3.410 -2.284 1.00 89.25 129 LEU A CA 1
ATOM 942 C C . LEU A 1 129 ? -10.788 4.617 -1.835 1.00 89.25 129 LEU A C 1
ATOM 944 O O . LEU A 1 129 ? -11.725 4.451 -1.058 1.00 89.25 129 LEU A O 1
ATOM 948 N N . ILE A 1 130 ? -10.454 5.817 -2.310 1.00 89.12 130 ILE A N 1
ATOM 949 C CA . ILE A 1 130 ? -11.206 7.035 -1.995 1.00 89.12 130 ILE A CA 1
ATOM 950 C C . ILE A 1 130 ? -12.633 6.912 -2.539 1.00 89.12 130 ILE A C 1
ATOM 952 O O . ILE A 1 130 ? -13.578 7.153 -1.793 1.00 89.12 130 ILE A O 1
ATOM 956 N N . ALA A 1 131 ? -12.800 6.468 -3.788 1.00 89.94 131 ALA A N 1
ATOM 957 C CA . ALA A 1 131 ? -14.111 6.276 -4.407 1.00 89.94 131 ALA A CA 1
ATOM 958 C C . ALA A 1 131 ? -14.979 5.221 -3.696 1.00 89.94 131 ALA A C 1
ATOM 960 O O . ALA A 1 131 ? -16.189 5.386 -3.590 1.00 89.94 131 ALA A O 1
ATOM 961 N N . VAL A 1 132 ? -14.386 4.147 -3.172 1.00 89.62 132 VAL A N 1
ATOM 962 C CA . VAL A 1 132 ? -15.118 3.155 -2.369 1.00 89.62 132 VAL A CA 1
ATOM 963 C C . VAL A 1 132 ? -15.417 3.705 -0.972 1.00 89.62 132 VAL A C 1
ATOM 965 O O . VAL A 1 132 ? -16.507 3.505 -0.442 1.00 89.62 132 VAL A O 1
ATOM 968 N N . SER A 1 133 ? -14.487 4.456 -0.382 1.00 87.62 133 SER A N 1
ATOM 969 C CA . SER A 1 133 ? -14.653 5.041 0.956 1.00 87.62 133 SER A CA 1
ATOM 970 C C . SER A 1 133 ? -15.761 6.096 1.003 1.00 87.62 133 SER A C 1
ATOM 972 O O . SER A 1 133 ? -16.434 6.241 2.025 1.00 87.62 133 SER A O 1
ATOM 974 N N . THR A 1 134 ? -16.016 6.808 -0.101 1.00 90.19 134 THR A N 1
ATOM 975 C CA . THR A 1 134 ? -17.138 7.755 -0.186 1.00 90.19 134 THR A CA 1
ATOM 976 C C . THR A 1 134 ? -18.505 7.066 -0.126 1.00 90.19 134 THR A C 1
ATOM 978 O O . THR A 1 134 ? -19.482 7.722 0.236 1.00 90.19 134 THR A O 1
ATOM 981 N N . ALA A 1 135 ? -18.599 5.747 -0.344 1.00 88.19 135 ALA A N 1
ATOM 982 C CA . ALA A 1 135 ? -19.835 4.987 -0.129 1.00 88.19 135 ALA A CA 1
ATOM 983 C C . ALA A 1 135 ? -20.300 4.981 1.343 1.00 88.19 135 ALA A C 1
ATOM 985 O O . ALA A 1 135 ? -21.470 4.720 1.620 1.00 88.19 135 ALA A O 1
ATOM 986 N N . GLY A 1 136 ? -19.426 5.328 2.296 1.00 85.31 136 GLY A N 1
ATOM 987 C CA . GLY A 1 136 ? -19.805 5.544 3.696 1.00 85.31 136 GLY A CA 1
ATOM 988 C C . GLY A 1 136 ? -20.568 6.854 3.948 1.00 85.31 136 GLY A C 1
ATOM 989 O O . GLY A 1 136 ? -21.240 6.986 4.973 1.00 85.31 136 GLY A O 1
ATOM 990 N N . ILE A 1 137 ? -20.510 7.822 3.021 1.00 89.88 137 ILE A N 1
ATOM 991 C CA . ILE A 1 137 ? -21.145 9.142 3.177 1.00 89.88 137 ILE A CA 1
ATOM 992 C C . ILE A 1 137 ? -22.675 9.023 3.313 1.00 89.88 137 ILE A C 1
ATOM 994 O O . ILE A 1 137 ? -23.218 9.594 4.262 1.00 89.88 137 ILE A O 1
ATOM 998 N N . PRO A 1 138 ? -23.395 8.268 2.456 1.00 87.69 138 PRO A N 1
ATOM 999 C CA . PRO A 1 138 ? -24.827 8.033 2.636 1.00 87.69 138 PRO A CA 1
ATOM 1000 C C . PRO A 1 138 ? -25.195 7.497 4.027 1.00 87.69 138 PRO A C 1
ATOM 1002 O O . PRO A 1 138 ? -26.109 8.028 4.656 1.00 87.69 138 PRO A O 1
ATOM 1005 N N . PHE A 1 139 ? -24.454 6.507 4.540 1.00 86.88 139 PHE A N 1
ATOM 1006 C CA . PHE A 1 139 ? -24.709 5.903 5.854 1.00 86.88 139 PHE A CA 1
ATOM 1007 C C . PHE A 1 139 ? -24.487 6.891 7.008 1.00 86.88 139 PHE A C 1
ATOM 1009 O O . PHE A 1 139 ? -25.238 6.918 7.989 1.00 86.88 139 PHE A O 1
ATOM 1016 N N . TYR A 1 140 ? -23.477 7.754 6.878 1.00 85.94 140 TYR A N 1
ATOM 1017 C CA . TYR A 1 140 ? -23.252 8.844 7.822 1.00 85.94 140 TYR A CA 1
ATOM 1018 C C . TYR A 1 140 ? -24.431 9.831 7.833 1.00 85.94 140 TYR A C 1
ATOM 1020 O O . TYR A 1 140 ? -24.921 10.216 8.898 1.00 85.94 140 TYR A O 1
ATOM 1028 N N . LEU A 1 141 ? -24.929 10.216 6.654 1.00 89.19 141 LEU A N 1
ATOM 1029 C CA . LEU A 1 141 ? -26.023 11.182 6.527 1.00 89.19 141 LEU A CA 1
ATOM 1030 C C . LEU A 1 141 ? -27.364 10.643 7.046 1.00 89.19 141 LEU A C 1
ATOM 1032 O O . LEU A 1 141 ? -28.139 11.414 7.616 1.00 89.19 141 LEU A O 1
ATOM 1036 N N . THR A 1 142 ? -27.644 9.345 6.892 1.00 84.50 142 THR A N 1
ATOM 1037 C CA . THR A 1 142 ? -28.857 8.711 7.439 1.00 84.50 142 THR A CA 1
ATOM 1038 C C . THR A 1 142 ? -28.781 8.555 8.956 1.00 84.50 142 THR A C 1
ATOM 1040 O O . THR A 1 142 ? -29.732 8.906 9.651 1.00 84.50 142 THR A O 1
ATOM 1043 N N . SER A 1 143 ? -27.635 8.134 9.494 1.00 76.44 143 SER A N 1
ATOM 1044 C CA . SER A 1 143 ? -27.441 7.949 10.942 1.00 76.44 143 SER A CA 1
ATOM 1045 C C . SER A 1 143 ? -27.506 9.268 11.718 1.00 76.44 143 SER A C 1
ATOM 1047 O O . SER A 1 143 ? -28.016 9.322 12.839 1.00 76.44 143 SER A O 1
ATOM 1049 N N . ARG A 1 144 ? -27.076 10.377 11.098 1.00 68.81 144 ARG A N 1
ATOM 1050 C CA . ARG A 1 144 ? -27.179 11.719 11.694 1.00 68.81 144 ARG A CA 1
ATOM 1051 C C . ARG A 1 144 ? -28.631 12.165 11.914 1.00 68.81 144 ARG A C 1
ATOM 1053 O O . ARG A 1 144 ? -28.867 13.043 12.741 1.00 68.81 144 ARG A O 1
ATOM 1060 N N . LYS A 1 145 ? -29.597 11.603 11.177 1.00 60.34 145 LYS A N 1
ATOM 10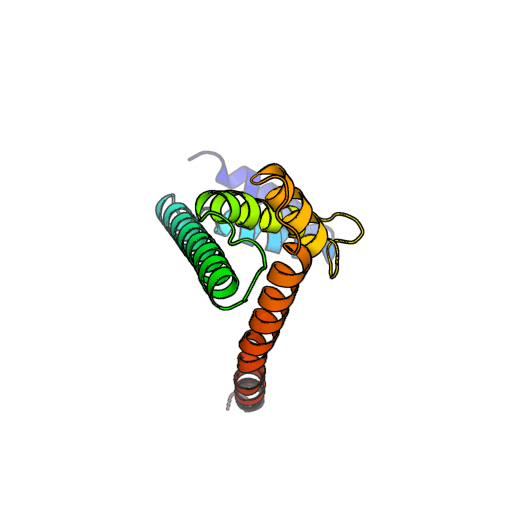61 C CA . LYS A 1 145 ? -31.026 11.908 11.355 1.00 60.34 145 LYS A CA 1
ATOM 1062 C C . LYS A 1 145 ? -31.597 11.212 12.597 1.00 60.34 145 LYS A C 1
ATOM 1064 O O . LYS A 1 145 ? -32.325 11.862 13.337 1.00 60.34 145 LYS A O 1
ATOM 1069 N N . SER A 1 146 ? -31.193 9.970 12.884 1.00 59.09 146 SER A N 1
ATOM 1070 C CA . SER A 1 146 ? -31.637 9.228 14.081 1.00 59.09 146 SER A CA 1
ATOM 1071 C C . SER A 1 146 ? -31.091 9.781 15.400 1.00 59.09 146 SER A C 1
ATOM 1073 O O . SER A 1 146 ? -31.742 9.659 16.430 1.00 59.09 146 SER A O 1
ATOM 1075 N N . LEU A 1 147 ? -29.925 10.434 15.390 1.00 59.31 147 LEU A N 1
ATOM 1076 C CA . LEU A 1 147 ? -29.354 11.063 16.593 1.00 59.31 147 LEU A CA 1
ATOM 1077 C C . LEU A 1 147 ? -30.039 12.385 16.983 1.00 59.31 147 LEU A C 1
ATOM 1079 O O . LEU A 1 147 ? -29.740 12.939 18.037 1.00 59.31 147 LEU A O 1
ATOM 1083 N N . LYS A 1 148 ? -30.930 12.915 16.132 1.00 56.91 148 LYS A N 1
ATOM 1084 C CA . LYS A 1 148 ? -31.680 14.153 16.396 1.00 56.91 148 LYS A CA 1
ATOM 1085 C C . LYS A 1 148 ? -33.068 13.918 16.988 1.00 56.91 148 LYS A C 1
ATOM 1087 O O . LYS A 1 148 ? -33.703 14.890 17.380 1.00 56.91 148 LYS A O 1
ATOM 1092 N N . THR A 1 149 ? -33.546 12.677 17.045 1.00 58.00 149 THR A N 1
ATOM 1093 C CA . THR A 1 149 ? -34.762 12.332 17.789 1.00 58.00 149 THR A CA 1
ATOM 1094 C C . THR A 1 149 ? -34.427 12.355 19.283 1.00 58.00 149 THR A C 1
ATOM 1096 O O . THR A 1 149 ? -33.628 11.523 19.715 1.00 58.00 149 THR A O 1
ATOM 1099 N N . PRO A 1 150 ? -34.946 13.321 20.068 1.00 54.88 150 PRO A N 1
ATOM 1100 C CA . PRO A 1 150 ? -34.710 13.348 21.504 1.00 54.88 150 PRO A CA 1
ATOM 1101 C C . PRO A 1 150 ? -35.290 12.077 22.127 1.00 54.88 150 PRO A C 1
ATOM 1103 O O . PRO A 1 150 ? -36.370 11.635 21.740 1.00 54.88 150 PRO A O 1
ATOM 1106 N N . LEU A 1 151 ? -34.548 11.488 23.066 1.00 61.66 151 LEU A N 1
ATOM 1107 C CA . LEU A 1 151 ? -35.031 10.405 23.920 1.00 61.66 151 LEU A CA 1
ATOM 1108 C C . LEU A 1 151 ? -36.260 10.925 24.682 1.00 61.66 151 LEU A C 1
ATOM 1110 O O . LEU A 1 151 ? -36.108 11.741 25.592 1.00 61.66 151 LEU A O 1
ATOM 1114 N N . SER A 1 152 ? -37.451 10.511 24.246 1.00 50.44 152 SER A N 1
ATOM 1115 C CA . SER A 1 152 ? -38.720 10.678 24.962 1.00 50.44 152 SER A CA 1
ATOM 1116 C C . SER A 1 152 ? -38.943 9.519 25.917 1.00 50.44 152 SER A C 1
ATOM 1118 O O . SER A 1 152 ? -38.759 8.374 25.438 1.00 50.44 152 SER A O 1
#

Sequence (152 aa):
CLGGENAQRLLRSLERRGKWGQHLGEILRAAAGGVGGLRSMTGLLLLALVQQASYVLAMLCLAWAMSLPVRPAAASIFLATPLTFVLGVLPLPGAGLGVNEAAFDFLLTLAAPGLAGGASLYLFFRAWLIAVSTAGIPFYLTSRKSLKTPLS

pLDDT: mean 77.5, std 14.83, range [37.75, 95.19]

Secondary structure (DSSP, 8-state):
--SHHHHHHHHHHHHTS-HHHHHHHHHHHHHHHT--HHHHHHHHHHHHHHHHHHHHHHHHHHHHHTT-SSPPPHHHHHHHHHHHHHHHHS--TTTTTTHHHHHHHHHHHHHSTT---HHHHHHHHHHHHHHHHTTHHHHHHHHHHHTTS---

Foldseek 3Di:
DPPPPVVVVVLVVLCPPDPVSVVVSVVVCVVVVCPPDPVSVVVVVVVVVVVQVVQLVLLLVLLVVDPFVDRQDSVLSNFLRVVLVVVLPPPDVVSDQPSSLVSSQVSSCVVPPPRPCSSVSVVVSVVVVVVVVCVCVVVVVVVVVVVPPPDD